Protein AF-A0A6G3MHU7-F1 (afdb_monomer_lite)

Sequence (140 aa):
EELSRIVGSGKDVLSSVYEFKRCLLSFIYLFVSCYFVSISMVIVHNRVPDMAKYPPLPDIVLENLPLIPWAFKASEILMIFSFLIWLSIVIFHQYRFIIIKRYCNIFGTVFLLRSLTLLSTSLSVPGKHHQCVSQVELGL

Secondary structure (DSSP, 8-state):
-HHHHHHHHHHHHHHHHHHHHHHHHHHHHHHHHHHHHHHHHHHHHHHS--TTTSPPP--HHHHSS---TTHHHHHHHHHHHHHHHHHHHHHH-S-HHHHHHHHHHHHHHHHHHHHHHHHHS------TTS-------S--

Foldseek 3Di:
DVVVVVVVVVVVVVVVVVLVVLLVVLVVLLVVLVVLLVVLVVVLVVVDPDCVPDPFDPDPVVVPDPDDLCPVVVVVVVVVVVVVVVVVCCVPDPPNSVVSSVVSNVNSVVSNVVSVCSNVPSDRDNPPPDDDPDPPPDPD

Organism: Henneguya salminicola (NCBI:txid69463)

Structure (mmCIF, N/CA/C/O backbone):
data_AF-A0A6G3MHU7-F1
#
_entry.id   AF-A0A6G3MHU7-F1
#
loop_
_atom_site.group_PDB
_atom_site.id
_atom_site.type_symbol
_atom_site.label_atom_id
_atom_site.label_alt_id
_atom_site.label_comp_id
_atom_site.label_asym_id
_atom_site.label_entity_id
_atom_site.label_seq_id
_atom_site.pdbx_PDB_ins_code
_atom_site.Cartn_x
_atom_site.Cartn_y
_atom_site.Cartn_z
_atom_site.occupancy
_atom_site.B_iso_or_equiv
_atom_site.auth_seq_id
_atom_site.auth_comp_id
_atom_site.auth_asym_id
_atom_site.auth_atom_id
_atom_site.pdbx_PDB_model_num
ATOM 1 N N . GLU A 1 1 ? -15.606 0.566 46.581 1.00 75.88 1 GLU A N 1
ATOM 2 C CA . GLU A 1 1 ? -16.492 1.007 45.483 1.00 75.88 1 GLU A CA 1
ATOM 3 C C . GLU A 1 1 ? -15.885 2.137 44.644 1.00 75.88 1 GLU A C 1
ATOM 5 O O . GLU A 1 1 ? -15.774 1.991 43.432 1.00 75.88 1 GLU A O 1
ATOM 10 N N . GLU A 1 2 ? -15.387 3.209 45.265 1.00 82.38 2 GLU A N 1
ATOM 11 C CA . GLU A 1 2 ? -14.695 4.306 44.558 1.00 82.38 2 GLU A CA 1
ATOM 12 C C . GLU A 1 2 ? -13.400 3.854 43.856 1.00 82.38 2 GLU A C 1
ATOM 14 O O . GLU A 1 2 ? -13.188 4.146 42.682 1.00 82.38 2 GLU A O 1
ATOM 19 N N . LEU A 1 3 ? -12.572 3.036 44.521 1.00 84.81 3 LEU A N 1
ATOM 20 C CA . LEU A 1 3 ? -11.326 2.517 43.934 1.00 84.81 3 LEU A CA 1
ATOM 21 C C . LEU A 1 3 ? -11.580 1.645 42.687 1.00 84.81 3 LEU A C 1
ATOM 23 O O . LEU A 1 3 ? -10.844 1.720 41.708 1.00 84.81 3 LEU A O 1
ATOM 27 N N . SER A 1 4 ? -12.654 0.847 42.693 1.00 82.19 4 SER A N 1
ATOM 28 C CA . SER A 1 4 ? -13.073 0.041 41.539 1.00 82.19 4 SER A CA 1
ATOM 29 C C . SER A 1 4 ? -13.603 0.897 40.385 1.00 82.19 4 SER A C 1
ATOM 31 O O . SER A 1 4 ? -13.376 0.539 39.232 1.00 82.19 4 SER A O 1
ATOM 33 N N . ARG A 1 5 ? -14.240 2.045 40.667 1.00 82.75 5 ARG A N 1
ATOM 34 C CA . ARG A 1 5 ? -14.656 3.016 39.637 1.00 82.75 5 ARG A CA 1
ATOM 35 C C . ARG A 1 5 ? -13.453 3.712 38.994 1.00 82.75 5 ARG A C 1
ATOM 37 O O . ARG A 1 5 ? -13.424 3.849 37.776 1.00 82.75 5 ARG A O 1
ATOM 44 N N . ILE A 1 6 ? -12.436 4.076 39.781 1.00 83.12 6 ILE A N 1
ATOM 45 C CA . ILE A 1 6 ? -11.191 4.683 39.275 1.00 83.12 6 ILE A CA 1
ATOM 46 C C . ILE A 1 6 ? -10.408 3.682 38.408 1.00 83.12 6 ILE A C 1
ATOM 48 O O . ILE A 1 6 ? -9.956 4.030 37.318 1.00 83.12 6 ILE A O 1
ATOM 52 N N . VAL A 1 7 ? -10.294 2.421 38.847 1.00 85.81 7 VAL A N 1
ATOM 53 C CA . VAL A 1 7 ? -9.635 1.358 38.065 1.00 85.81 7 VAL A CA 1
ATOM 54 C C . VAL A 1 7 ? -10.420 1.012 36.793 1.00 85.81 7 VAL A C 1
ATOM 56 O O . VAL A 1 7 ? -9.798 0.756 35.764 1.00 85.81 7 VAL A O 1
ATOM 59 N N . GLY A 1 8 ? -11.758 1.023 36.837 1.00 82.00 8 GLY A N 1
ATOM 60 C CA . GLY A 1 8 ? -12.615 0.858 35.655 1.00 82.00 8 GLY A CA 1
ATOM 61 C C . GLY A 1 8 ? -12.388 1.972 34.632 1.00 82.00 8 GLY A C 1
ATOM 62 O O . GLY A 1 8 ? -11.912 1.703 33.535 1.00 82.00 8 GLY A O 1
ATOM 63 N N . SER A 1 9 ? -12.563 3.228 35.055 1.00 84.06 9 SER A N 1
ATOM 64 C CA . SER A 1 9 ? -12.349 4.417 34.216 1.00 84.06 9 SER A CA 1
ATOM 65 C C . SER A 1 9 ? -10.945 4.455 33.592 1.00 84.06 9 SER A C 1
ATOM 67 O O . SER A 1 9 ? -10.785 4.734 32.403 1.00 84.06 9 SER A O 1
ATOM 69 N N . GLY A 1 10 ? -9.911 4.073 34.352 1.00 83.25 10 GLY A N 1
ATOM 70 C CA . GLY A 1 10 ? -8.543 3.968 33.839 1.00 83.25 10 GLY A CA 1
ATOM 71 C C . GLY A 1 10 ? -8.367 2.900 32.752 1.00 83.25 10 GLY A C 1
ATOM 72 O O . GLY A 1 10 ? -7.658 3.136 31.774 1.00 83.25 10 GLY A O 1
ATOM 73 N N . LYS A 1 11 ? -9.019 1.737 32.881 1.00 81.50 11 LYS A N 1
ATOM 74 C CA . LYS A 1 11 ? -8.966 0.664 31.872 1.00 81.50 11 LYS A CA 1
ATOM 75 C C . LYS A 1 11 ? -9.692 1.052 30.583 1.00 81.50 11 LYS A C 1
ATOM 77 O O . LYS A 1 11 ? -9.182 0.762 29.500 1.00 81.50 11 LYS A O 1
ATOM 82 N N . ASP A 1 12 ? -10.816 1.749 30.694 1.00 81.88 12 ASP A N 1
ATOM 83 C CA . ASP A 1 12 ? -11.636 2.169 29.553 1.00 81.88 12 ASP A CA 1
ATOM 84 C C . ASP A 1 12 ? -10.922 3.254 28.728 1.00 81.88 12 ASP A C 1
ATOM 86 O O . ASP A 1 12 ? -10.820 3.167 27.499 1.00 81.88 12 ASP A O 1
ATOM 90 N N . VAL A 1 13 ? -10.325 4.235 29.416 1.00 82.75 13 VAL A N 1
ATOM 91 C CA . VAL A 1 13 ? -9.502 5.285 28.795 1.00 82.75 13 VAL A CA 1
ATOM 92 C C . VAL A 1 13 ? -8.251 4.686 28.151 1.00 82.75 13 VAL A C 1
ATOM 94 O O . VAL A 1 13 ? -7.927 5.018 27.008 1.00 82.75 13 VAL A O 1
ATOM 97 N N . LEU A 1 14 ? -7.564 3.766 28.837 1.00 83.75 14 LEU A N 1
ATOM 98 C CA . LEU A 1 14 ? -6.373 3.111 28.295 1.00 83.75 14 LEU A CA 1
ATOM 99 C C . LEU A 1 14 ? -6.703 2.271 27.051 1.00 83.75 14 LEU A C 1
ATOM 101 O O . LEU A 1 14 ? -5.949 2.311 26.079 1.00 83.75 14 LEU A O 1
ATOM 105 N N . SER A 1 15 ? -7.837 1.561 27.051 1.00 80.94 15 SER A N 1
ATOM 106 C CA . SER A 1 15 ? -8.321 0.796 25.896 1.00 80.94 15 SER A CA 1
ATOM 107 C C . SER A 1 15 ? -8.607 1.708 24.696 1.00 80.94 15 SER A C 1
ATOM 109 O O . SER A 1 15 ? -8.102 1.455 23.602 1.00 80.94 15 SER A O 1
ATOM 111 N N . SER A 1 16 ? -9.309 2.826 24.906 1.00 79.94 16 SER A N 1
ATOM 112 C CA . SER A 1 16 ? -9.615 3.805 23.852 1.00 79.94 16 SER A CA 1
ATOM 113 C C . SER A 1 16 ? -8.353 4.430 23.231 1.00 79.94 16 SER A C 1
ATOM 115 O O . SER A 1 16 ? -8.179 4.437 22.008 1.00 79.94 16 SER A O 1
ATOM 117 N N . VAL A 1 17 ? -7.404 4.876 24.065 1.00 81.00 17 VAL A N 1
ATOM 118 C CA . VAL A 1 17 ? -6.122 5.448 23.607 1.00 81.00 17 VAL A CA 1
ATOM 119 C C . VAL A 1 17 ? -5.289 4.412 22.848 1.00 81.00 17 VAL A C 1
ATOM 121 O O . VAL A 1 17 ? -4.637 4.732 21.851 1.00 81.00 17 VAL A O 1
ATOM 124 N N . TYR A 1 18 ? -5.300 3.161 23.301 1.00 81.50 18 TYR A N 1
ATOM 125 C CA . TYR A 1 18 ? -4.558 2.082 22.665 1.00 81.50 18 TYR A CA 1
ATOM 126 C C . TYR A 1 18 ? -5.118 1.711 21.284 1.00 81.50 18 TYR A C 1
ATOM 128 O O . TYR A 1 18 ? -4.349 1.488 20.346 1.00 81.50 18 TYR A O 1
ATOM 136 N N . GLU A 1 19 ? -6.440 1.729 21.114 1.00 79.50 19 GLU A N 1
ATOM 137 C CA . GLU A 1 19 ? -7.085 1.504 19.819 1.00 79.50 19 GLU A CA 1
ATOM 138 C C . GLU A 1 19 ? -6.771 2.615 18.802 1.00 79.50 19 GLU A C 1
ATOM 140 O O . GLU A 1 19 ? -6.469 2.317 17.640 1.00 79.50 19 GLU A O 1
ATOM 145 N N . PHE A 1 20 ? -6.735 3.882 19.233 1.00 79.94 20 PHE A N 1
ATOM 146 C CA . PHE A 1 20 ? -6.320 4.996 18.372 1.00 79.94 20 PHE A CA 1
ATOM 147 C C . PHE A 1 20 ? -4.840 4.898 17.976 1.00 79.94 20 PHE A C 1
ATOM 149 O O . PHE A 1 20 ? -4.498 5.037 16.800 1.00 79.94 20 PHE A O 1
ATOM 156 N N . LYS A 1 21 ? -3.954 4.571 18.928 1.00 83.06 21 LYS A N 1
ATOM 157 C CA . LYS A 1 21 ? -2.517 4.371 18.661 1.00 83.06 21 LYS A CA 1
ATOM 158 C C . LYS A 1 21 ? -2.258 3.256 17.646 1.00 83.06 21 LYS A C 1
ATOM 160 O O . LYS A 1 21 ? -1.425 3.424 16.760 1.00 83.06 21 LYS A O 1
ATOM 165 N N . ARG A 1 22 ? -2.987 2.139 17.730 1.00 80.81 22 ARG A N 1
ATOM 166 C CA . ARG A 1 22 ? -2.907 1.034 16.753 1.00 80.81 22 ARG A CA 1
ATOM 167 C C . ARG A 1 22 ? -3.326 1.471 15.346 1.00 80.81 22 ARG A C 1
ATOM 169 O O . ARG A 1 22 ? -2.700 1.069 14.363 1.00 80.81 22 ARG A O 1
ATOM 176 N N . CYS A 1 23 ? -4.361 2.306 15.245 1.00 81.31 23 CYS A N 1
ATOM 177 C CA . CYS A 1 23 ? -4.801 2.876 13.973 1.00 81.31 23 CYS A CA 1
ATOM 178 C C . CYS A 1 23 ? -3.744 3.823 13.388 1.00 81.31 23 CYS A C 1
ATOM 180 O O . CYS A 1 23 ? -3.386 3.695 12.218 1.00 81.31 23 CYS A O 1
ATOM 182 N N . LEU A 1 24 ? -3.198 4.717 14.217 1.00 85.94 24 LEU A N 1
ATOM 183 C CA . LEU A 1 24 ? -2.150 5.657 13.823 1.00 85.94 24 LEU A CA 1
ATOM 184 C C . LEU A 1 24 ? -0.891 4.929 13.334 1.00 85.94 24 LEU A C 1
ATOM 186 O O . LEU A 1 24 ? -0.345 5.278 12.293 1.00 85.94 24 LEU A O 1
ATOM 190 N N . LEU A 1 25 ? -0.465 3.877 14.037 1.00 88.06 25 LEU A N 1
ATOM 191 C CA . LEU A 1 25 ? 0.698 3.078 13.647 1.00 88.06 25 LEU A CA 1
ATOM 192 C C . LEU A 1 25 ? 0.502 2.404 12.281 1.00 88.06 25 LEU A C 1
ATOM 194 O O . LEU A 1 25 ? 1.405 2.423 11.448 1.00 88.06 25 LEU A O 1
ATOM 198 N N . SER A 1 26 ? -0.691 1.859 12.029 1.00 85.62 26 SER A N 1
ATOM 199 C CA . SER A 1 26 ? -1.025 1.243 10.736 1.00 85.62 26 SER A CA 1
ATOM 200 C C . SER A 1 26 ? -1.022 2.278 9.604 1.00 85.62 26 SER A C 1
ATOM 202 O O . SER A 1 26 ? -0.548 2.003 8.507 1.00 85.62 26 SER A O 1
ATOM 204 N N . PHE A 1 27 ? -1.509 3.491 9.875 1.00 84.12 27 PHE A N 1
ATOM 205 C CA . PHE A 1 27 ? -1.483 4.596 8.918 1.00 84.12 27 PHE A CA 1
ATOM 206 C C . PHE A 1 27 ? -0.052 5.048 8.605 1.00 84.12 27 PHE A C 1
ATOM 208 O O . PHE A 1 27 ? 0.306 5.186 7.441 1.00 84.12 27 PHE A O 1
ATOM 215 N N . ILE A 1 28 ? 0.805 5.195 9.620 1.00 89.88 28 ILE A N 1
ATOM 216 C CA . ILE A 1 28 ? 2.228 5.508 9.421 1.00 89.88 28 ILE A CA 1
ATOM 217 C C . ILE A 1 28 ? 2.903 4.425 8.568 1.00 89.88 28 ILE A C 1
ATOM 219 O O . ILE A 1 28 ? 3.637 4.752 7.639 1.00 89.88 28 ILE A O 1
ATOM 223 N N . TYR A 1 29 ? 2.614 3.147 8.827 1.00 88.50 29 TYR A N 1
ATOM 224 C CA . TYR A 1 29 ? 3.133 2.036 8.025 1.00 88.50 29 TYR A CA 1
ATOM 225 C C . TYR A 1 29 ? 2.738 2.144 6.544 1.00 88.50 29 TYR A C 1
ATOM 227 O O . TYR A 1 29 ? 3.585 1.955 5.668 1.00 88.50 29 TYR A O 1
ATOM 235 N N . LEU A 1 30 ? 1.492 2.523 6.249 1.00 87.94 30 LEU A N 1
ATOM 236 C CA . LEU A 1 30 ? 1.042 2.787 4.883 1.00 87.94 30 LEU A CA 1
ATOM 237 C C . LEU A 1 30 ? 1.817 3.942 4.231 1.00 87.94 30 LEU A C 1
ATOM 239 O O . LEU A 1 30 ? 2.287 3.798 3.106 1.00 87.94 30 LEU A O 1
ATOM 243 N N . PHE A 1 31 ? 1.997 5.062 4.935 1.00 89.12 31 PHE A N 1
ATOM 244 C CA . PHE A 1 31 ? 2.745 6.217 4.419 1.00 89.12 31 PHE A CA 1
ATOM 245 C C . PHE A 1 31 ? 4.200 5.877 4.110 1.00 89.12 31 PHE A C 1
ATOM 247 O O . PHE A 1 31 ? 4.701 6.218 3.039 1.00 89.12 31 PHE A O 1
ATOM 254 N N . VAL A 1 32 ? 4.861 5.164 5.021 1.00 90.56 32 VAL A N 1
ATOM 255 C CA . VAL A 1 32 ? 6.230 4.681 4.821 1.00 90.56 32 VAL A CA 1
ATOM 256 C C . VAL A 1 32 ? 6.289 3.747 3.610 1.00 90.56 32 VAL A C 1
ATOM 258 O O . VAL A 1 32 ? 7.165 3.896 2.764 1.00 90.56 32 VAL A O 1
ATOM 261 N N . SER A 1 33 ? 5.322 2.840 3.465 1.00 89.25 33 SER A N 1
ATOM 262 C CA . SER A 1 33 ? 5.244 1.926 2.318 1.00 89.25 33 SER A CA 1
ATOM 263 C C . SER A 1 33 ? 5.071 2.675 0.990 1.00 89.25 33 SER A C 1
ATOM 265 O O . SER A 1 33 ? 5.781 2.391 0.026 1.00 89.25 33 SER A O 1
ATOM 267 N N . CYS A 1 34 ? 4.197 3.685 0.943 1.00 86.88 34 CYS A N 1
ATOM 268 C CA . CYS A 1 34 ? 4.026 4.556 -0.224 1.00 86.88 34 CYS A CA 1
ATOM 269 C C . CYS A 1 34 ? 5.305 5.340 -0.555 1.00 86.88 34 CYS A C 1
ATOM 271 O O . CYS A 1 34 ? 5.673 5.462 -1.724 1.00 86.88 34 CYS A O 1
ATOM 273 N N . TYR A 1 35 ? 6.008 5.835 0.466 1.00 90.75 35 TYR A N 1
ATOM 274 C CA . TYR A 1 35 ? 7.291 6.514 0.300 1.00 90.75 35 TYR A CA 1
ATOM 275 C C . TYR A 1 35 ? 8.346 5.587 -0.324 1.00 90.75 35 TYR A C 1
ATOM 277 O O . TYR A 1 35 ? 8.991 5.962 -1.304 1.00 90.75 35 TYR A O 1
ATOM 285 N N . PHE A 1 36 ? 8.454 4.345 0.159 1.00 87.75 36 PHE A N 1
ATOM 286 C CA . PHE A 1 36 ? 9.339 3.336 -0.430 1.00 87.75 36 PHE A CA 1
ATOM 287 C C . PHE A 1 36 ? 8.986 3.008 -1.884 1.00 87.75 36 PHE A C 1
ATOM 289 O O . PHE A 1 36 ? 9.892 2.861 -2.703 1.00 87.75 36 PHE A O 1
ATOM 296 N N . VAL A 1 37 ? 7.700 2.912 -2.233 1.00 86.44 37 VAL A N 1
ATOM 297 C CA . VAL A 1 37 ? 7.257 2.688 -3.623 1.00 86.44 37 VAL A CA 1
ATOM 298 C C . VAL A 1 37 ? 7.687 3.837 -4.532 1.00 86.44 37 VAL A C 1
ATOM 300 O O . VAL A 1 37 ? 8.228 3.584 -5.608 1.00 86.44 37 VAL A O 1
ATOM 303 N N . SER A 1 38 ? 7.507 5.081 -4.083 1.00 87.19 38 SER A N 1
ATOM 304 C CA . SER A 1 38 ? 7.928 6.270 -4.832 1.00 87.19 38 SER A CA 1
ATOM 305 C C . SER A 1 38 ? 9.438 6.270 -5.086 1.00 87.19 38 SER A C 1
ATOM 307 O O . SER A 1 38 ? 9.876 6.366 -6.232 1.00 87.19 38 SER A O 1
ATOM 309 N N . ILE A 1 39 ? 10.240 6.042 -4.037 1.00 87.56 39 ILE A N 1
ATOM 310 C CA . ILE A 1 39 ? 11.700 5.925 -4.165 1.00 87.56 39 ILE A CA 1
ATOM 311 C C . ILE A 1 39 ? 12.078 4.807 -5.133 1.00 87.56 39 ILE A C 1
ATOM 313 O O . ILE A 1 39 ? 12.926 5.001 -5.997 1.00 87.56 39 ILE A O 1
ATOM 317 N N . SER A 1 40 ? 11.455 3.639 -4.998 1.00 84.06 40 SER A N 1
ATOM 318 C CA . SER A 1 40 ? 11.788 2.465 -5.806 1.00 84.06 40 SER A CA 1
ATOM 319 C C . SER A 1 40 ? 11.546 2.713 -7.288 1.00 84.06 40 SER A C 1
ATOM 321 O O . SER A 1 40 ? 12.395 2.376 -8.106 1.00 84.06 40 SER A O 1
ATOM 323 N N . MET A 1 41 ? 10.438 3.372 -7.632 1.00 81.69 41 MET A N 1
ATOM 324 C CA . MET A 1 41 ? 10.141 3.747 -9.012 1.00 81.69 41 MET A CA 1
ATOM 325 C C . MET A 1 41 ? 11.193 4.713 -9.578 1.00 81.69 41 MET A C 1
ATOM 327 O O . MET A 1 41 ? 11.679 4.512 -10.689 1.00 81.69 41 MET A O 1
ATOM 331 N N . VAL A 1 42 ? 11.593 5.724 -8.799 1.00 83.25 42 VAL A N 1
ATOM 332 C CA . VAL A 1 42 ? 12.633 6.692 -9.194 1.00 83.25 42 VAL A CA 1
ATOM 333 C C . VAL A 1 42 ? 13.996 6.011 -9.348 1.00 83.25 42 VAL A C 1
ATOM 335 O O . VAL A 1 42 ? 14.718 6.278 -10.306 1.00 83.25 42 VAL A O 1
ATOM 338 N N . ILE A 1 43 ? 14.361 5.106 -8.434 1.00 81.81 43 ILE A N 1
ATOM 339 C CA . ILE A 1 43 ? 15.610 4.339 -8.520 1.00 81.81 43 ILE A CA 1
ATOM 340 C C . ILE A 1 43 ? 15.612 3.477 -9.779 1.00 81.81 43 ILE A C 1
ATOM 342 O O . ILE A 1 43 ? 16.574 3.544 -10.536 1.00 81.81 43 ILE A O 1
ATOM 346 N N . VAL A 1 44 ? 14.555 2.701 -10.028 1.00 72.06 44 VAL A N 1
ATOM 347 C CA . VAL A 1 44 ? 14.444 1.860 -11.230 1.00 72.06 44 VAL A CA 1
ATOM 348 C C . VAL A 1 44 ? 14.557 2.713 -12.492 1.00 72.06 44 VAL A C 1
ATOM 350 O O . VAL A 1 44 ? 15.316 2.361 -13.388 1.00 72.06 44 VAL A O 1
ATOM 353 N N . HIS A 1 45 ? 13.900 3.875 -12.530 1.00 69.81 45 HIS A N 1
ATOM 354 C CA . HIS A 1 45 ? 13.989 4.798 -13.660 1.00 69.81 45 HIS A CA 1
ATOM 355 C C . HIS A 1 45 ? 15.420 5.307 -13.902 1.00 69.81 45 HIS A C 1
ATOM 357 O O . HIS A 1 45 ? 15.870 5.358 -15.039 1.00 69.81 45 HIS A O 1
ATOM 363 N N . ASN A 1 46 ? 16.169 5.630 -12.844 1.00 72.75 46 ASN A N 1
ATOM 364 C CA . ASN A 1 46 ? 17.566 6.069 -12.961 1.00 72.75 46 ASN A CA 1
ATOM 365 C C . ASN A 1 46 ? 18.547 4.924 -13.277 1.00 72.75 46 ASN A C 1
ATOM 367 O O . ASN A 1 46 ? 19.655 5.169 -13.749 1.00 72.75 46 ASN A O 1
ATOM 371 N N . ARG A 1 47 ? 18.175 3.672 -12.976 1.00 63.31 47 ARG A N 1
ATOM 372 C CA . ARG A 1 47 ? 18.988 2.470 -13.226 1.00 63.31 47 ARG A CA 1
ATOM 373 C C . ARG A 1 47 ? 18.795 1.886 -14.621 1.00 63.31 47 ARG A C 1
ATOM 375 O O . ARG A 1 47 ? 19.595 1.035 -14.991 1.00 63.31 47 ARG A O 1
ATOM 382 N N . VAL A 1 48 ? 17.783 2.317 -15.373 1.00 60.47 48 VAL A N 1
ATOM 383 C CA . VAL A 1 48 ? 17.621 1.986 -16.794 1.00 60.47 48 VAL A CA 1
ATOM 384 C C . VAL A 1 48 ? 18.448 2.996 -17.602 1.00 60.47 48 VAL A C 1
ATOM 386 O O . VAL A 1 48 ? 17.994 4.122 -17.793 1.00 60.47 48 VAL A O 1
ATOM 389 N N . PRO A 1 49 ? 19.679 2.661 -18.045 1.00 57.97 49 PRO A N 1
ATOM 390 C CA . PRO A 1 49 ? 20.411 3.523 -18.961 1.00 57.97 49 PRO A CA 1
ATOM 391 C C . PRO A 1 49 ? 19.688 3.585 -20.311 1.00 57.97 49 PRO A C 1
ATOM 393 O O . PRO A 1 49 ? 19.013 2.633 -20.708 1.00 57.97 49 PRO A O 1
ATOM 396 N N . ASP A 1 50 ? 19.865 4.704 -21.017 1.00 56.00 50 ASP A N 1
ATOM 397 C CA . ASP A 1 50 ? 19.318 4.947 -22.352 1.00 56.00 50 ASP A CA 1
ATOM 398 C C . ASP A 1 50 ? 19.393 3.709 -23.251 1.00 56.00 50 ASP A C 1
ATOM 400 O O . ASP A 1 50 ? 20.471 3.185 -23.554 1.00 56.00 50 ASP A O 1
ATOM 404 N N . MET A 1 51 ? 18.230 3.296 -23.760 1.00 55.47 51 MET A N 1
ATOM 405 C CA . MET A 1 51 ? 18.082 2.160 -24.682 1.00 55.47 51 MET A CA 1
ATOM 406 C C . MET A 1 51 ? 18.824 2.341 -26.007 1.00 55.47 51 MET A C 1
ATOM 408 O O . MET A 1 51 ? 18.918 1.413 -26.807 1.00 55.47 51 MET A O 1
ATOM 412 N N . ALA A 1 52 ? 19.323 3.551 -26.255 1.00 55.06 52 ALA A N 1
ATOM 413 C CA . ALA A 1 52 ? 20.149 3.885 -27.398 1.00 55.06 52 ALA A CA 1
ATOM 414 C C . ALA A 1 52 ? 21.607 3.414 -27.246 1.00 55.06 52 ALA A C 1
ATOM 416 O O . ALA A 1 52 ? 22.283 3.244 -28.256 1.00 55.06 52 ALA A O 1
ATOM 417 N N . LYS A 1 53 ? 22.108 3.207 -26.016 1.00 52.34 53 LYS A N 1
ATOM 418 C CA . LYS A 1 53 ? 23.538 2.956 -25.757 1.00 52.34 53 LYS A CA 1
ATOM 419 C C . LYS A 1 53 ? 23.881 1.501 -25.430 1.00 52.34 53 LYS A C 1
ATOM 421 O O . LYS A 1 53 ? 25.014 1.094 -25.671 1.00 52.34 53 LYS A O 1
ATOM 426 N N . TYR A 1 54 ? 22.924 0.717 -24.934 1.00 48.50 54 TYR A N 1
ATOM 427 C CA . TYR A 1 54 ? 23.128 -0.696 -24.605 1.00 48.50 54 TYR A CA 1
ATOM 428 C C . TYR A 1 54 ? 22.099 -1.563 -25.344 1.00 48.50 54 TYR A C 1
ATOM 430 O O . TYR A 1 54 ? 20.920 -1.527 -24.984 1.00 48.50 54 TYR A O 1
ATOM 438 N N . PRO A 1 55 ? 22.492 -2.318 -26.392 1.00 53.28 55 PRO A N 1
ATOM 439 C CA . PRO A 1 55 ? 21.608 -3.324 -26.971 1.00 53.28 55 PRO A CA 1
ATOM 440 C C . PRO A 1 55 ? 21.244 -4.367 -25.894 1.00 53.28 55 PRO A C 1
ATOM 442 O O . PRO A 1 55 ? 22.083 -4.660 -25.037 1.00 53.28 55 PRO A O 1
ATOM 445 N N . PRO A 1 56 ? 20.005 -4.897 -25.887 1.00 55.69 56 PRO A N 1
ATOM 446 C CA . PRO A 1 56 ? 19.567 -5.857 -24.877 1.00 55.69 56 PRO A CA 1
ATOM 447 C C . PRO A 1 56 ? 20.470 -7.096 -24.876 1.00 55.69 56 PRO A C 1
ATOM 449 O O . PRO A 1 56 ? 20.875 -7.581 -25.934 1.00 55.69 56 PRO A O 1
ATOM 452 N N . LEU A 1 57 ? 20.806 -7.571 -23.674 1.00 49.06 57 LEU A N 1
ATOM 453 C CA . LEU A 1 57 ? 21.655 -8.741 -23.466 1.00 49.06 57 LEU A CA 1
ATOM 454 C C . LEU A 1 57 ? 20.927 -10.008 -23.966 1.00 49.06 57 LEU A C 1
ATOM 456 O O . LEU A 1 57 ? 19.716 -10.122 -23.756 1.00 49.06 57 LEU A O 1
ATOM 460 N N . PRO A 1 58 ? 21.632 -10.938 -24.639 1.00 53.91 58 PRO A N 1
ATOM 461 C CA . PRO A 1 58 ? 21.042 -12.143 -25.212 1.00 53.91 58 PRO A CA 1
ATOM 462 C C . PRO A 1 58 ? 20.739 -13.158 -24.101 1.00 53.91 58 PRO A C 1
ATOM 464 O O . PRO A 1 58 ? 21.524 -14.063 -23.820 1.00 53.91 58 PRO A O 1
ATOM 467 N N . ASP A 1 59 ? 19.598 -12.975 -23.441 1.00 60.62 59 ASP A N 1
ATOM 468 C CA . ASP A 1 59 ? 19.079 -13.888 -22.429 1.00 60.62 59 ASP A CA 1
ATOM 469 C C . ASP A 1 59 ? 18.162 -14.933 -23.087 1.00 60.62 59 ASP A C 1
ATOM 471 O O . ASP A 1 59 ? 17.042 -14.637 -23.503 1.00 60.62 59 ASP A O 1
ATOM 475 N N . ILE A 1 60 ? 18.614 -16.191 -23.107 1.00 56.91 60 ILE A N 1
ATOM 476 C CA . ILE A 1 60 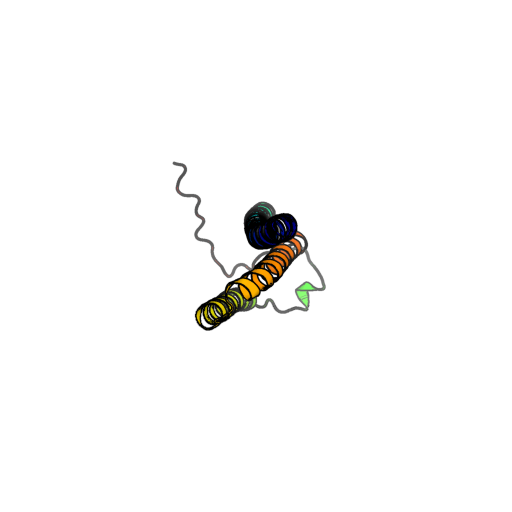? 17.958 -17.389 -23.689 1.00 56.91 60 ILE A CA 1
ATOM 477 C C . ILE A 1 60 ? 16.520 -17.613 -23.162 1.00 56.91 60 ILE A C 1
ATOM 479 O O . ILE A 1 60 ? 15.694 -18.272 -23.794 1.00 56.91 60 ILE A O 1
ATOM 483 N N . VAL A 1 61 ? 16.196 -17.050 -21.994 1.00 54.53 61 VAL A N 1
ATOM 484 C CA . VAL A 1 61 ? 14.860 -17.112 -21.376 1.00 54.53 61 VAL A CA 1
ATOM 485 C C . VAL A 1 61 ? 13.904 -16.069 -21.977 1.00 54.53 61 VAL A C 1
ATOM 487 O O . VAL A 1 61 ? 12.708 -16.332 -22.080 1.00 54.53 61 VAL A O 1
ATOM 490 N N . LEU A 1 62 ? 14.409 -14.910 -22.416 1.00 50.00 62 LEU A N 1
ATOM 491 C CA . LEU A 1 62 ? 13.618 -13.825 -23.013 1.00 50.00 62 LEU A CA 1
ATOM 492 C C . LEU A 1 62 ? 13.380 -14.023 -24.521 1.00 50.00 62 LEU A C 1
ATOM 494 O O . LEU A 1 62 ? 12.456 -13.435 -25.071 1.00 50.00 62 LEU A O 1
ATOM 498 N N . GLU A 1 63 ? 14.175 -14.871 -25.179 1.00 52.03 63 GLU A N 1
ATOM 499 C CA . GLU A 1 63 ? 13.982 -15.240 -26.591 1.00 52.03 63 GLU A CA 1
ATOM 500 C C . GLU A 1 63 ? 12.807 -16.217 -26.798 1.00 52.03 63 GLU A C 1
ATOM 502 O O . GLU A 1 63 ? 12.157 -16.188 -27.840 1.00 52.03 63 GLU A O 1
ATOM 507 N N . ASN A 1 64 ? 12.482 -17.039 -25.790 1.00 55.94 64 ASN A N 1
ATOM 508 C CA . ASN A 1 64 ? 11.367 -17.999 -25.833 1.00 55.94 64 ASN A CA 1
ATOM 509 C C . ASN A 1 64 ? 10.034 -17.445 -25.299 1.00 55.94 64 ASN A C 1
ATOM 511 O O . ASN A 1 64 ? 9.001 -18.108 -25.413 1.00 55.94 64 ASN A O 1
ATOM 515 N N . LEU A 1 65 ? 10.034 -16.251 -24.704 1.00 61.84 65 LEU A N 1
ATOM 516 C CA . LEU A 1 65 ? 8.837 -15.610 -24.166 1.00 61.84 65 LEU A CA 1
ATOM 517 C C . LEU A 1 65 ? 8.410 -14.468 -25.098 1.00 61.84 65 LEU A C 1
ATOM 519 O O . LEU A 1 65 ? 9.119 -13.466 -25.187 1.00 61.84 65 LEU A O 1
ATOM 523 N N . PRO A 1 66 ? 7.254 -14.566 -25.784 1.00 61.44 66 PRO A N 1
ATOM 524 C CA . PRO A 1 66 ? 6.761 -13.452 -26.579 1.00 61.44 66 PRO A CA 1
ATOM 525 C C . PRO A 1 66 ? 6.531 -12.250 -25.660 1.00 61.44 66 PRO A C 1
ATOM 527 O O . PRO A 1 66 ? 5.845 -12.361 -24.642 1.00 61.44 66 PRO A O 1
ATOM 530 N N . LEU A 1 67 ? 7.109 -11.099 -26.016 1.00 60.78 67 LEU A N 1
ATOM 531 C CA . LEU A 1 67 ? 6.904 -9.854 -25.282 1.00 60.78 67 LEU A CA 1
ATOM 532 C C . LEU A 1 67 ? 5.398 -9.579 -25.204 1.00 60.78 67 LEU A C 1
ATOM 534 O O . LEU A 1 67 ? 4.730 -9.491 -26.232 1.00 60.78 67 LEU A O 1
ATOM 538 N N . ILE A 1 68 ? 4.865 -9.453 -23.990 1.00 67.75 68 ILE A N 1
ATOM 539 C CA . ILE A 1 68 ? 3.438 -9.240 -23.760 1.00 67.75 68 ILE A CA 1
ATOM 540 C C . ILE A 1 68 ? 3.167 -7.732 -23.608 1.00 67.75 68 ILE A C 1
ATOM 542 O O . ILE A 1 68 ? 3.315 -7.197 -22.507 1.00 67.75 68 ILE A O 1
ATOM 546 N N . PRO A 1 69 ? 2.737 -7.015 -24.667 1.00 67.12 69 PRO A N 1
ATOM 547 C CA . PRO A 1 69 ? 2.535 -5.563 -24.610 1.00 67.12 69 PRO A CA 1
ATOM 548 C C . PRO A 1 69 ? 1.340 -5.159 -23.735 1.00 67.12 69 PRO A C 1
ATOM 550 O O . PRO A 1 69 ? 1.256 -4.022 -23.276 1.00 67.12 69 PRO A O 1
ATOM 553 N N . TRP A 1 70 ? 0.410 -6.081 -23.466 1.00 70.94 70 TRP A N 1
ATOM 554 C CA . TRP A 1 70 ? -0.764 -5.808 -22.636 1.00 70.94 70 TRP A CA 1
ATOM 555 C C . TRP A 1 70 ? -0.489 -5.914 -21.132 1.00 70.94 70 TRP A C 1
ATOM 557 O O . TRP A 1 70 ? -1.308 -5.450 -20.340 1.00 70.94 70 TRP A O 1
ATOM 567 N N . ALA A 1 71 ? 0.646 -6.482 -20.713 1.00 71.88 71 ALA A N 1
ATOM 568 C CA . ALA A 1 71 ? 0.915 -6.776 -19.304 1.00 71.88 71 ALA A CA 1
ATOM 569 C C . ALA A 1 71 ? 0.931 -5.508 -18.434 1.00 71.88 71 ALA A C 1
ATOM 571 O O . ALA A 1 71 ? 0.370 -5.488 -17.336 1.00 71.88 71 ALA A O 1
ATOM 572 N N . PHE A 1 72 ? 1.497 -4.417 -18.955 1.00 69.81 72 PHE A N 1
ATOM 573 C CA . PHE A 1 72 ? 1.510 -3.130 -18.263 1.00 69.81 72 PHE A CA 1
ATOM 574 C C . PHE A 1 72 ? 0.095 -2.560 -18.092 1.00 69.81 72 PHE A C 1
ATOM 576 O O . PHE A 1 72 ? -0.299 -2.175 -16.990 1.00 69.81 72 PHE A O 1
ATOM 583 N N . LYS A 1 73 ? -0.706 -2.586 -19.164 1.00 75.25 73 LYS A N 1
ATOM 584 C CA . LYS A 1 73 ? -2.095 -2.112 -19.135 1.00 75.25 73 LYS A CA 1
ATOM 585 C C .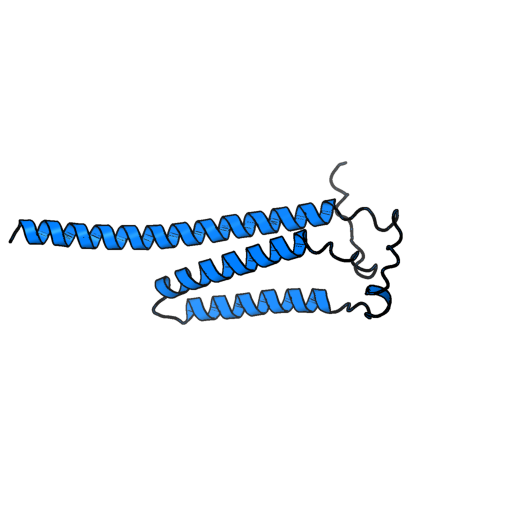 LYS A 1 73 ? -2.980 -2.958 -18.225 1.00 75.25 73 LYS A C 1
ATOM 587 O O . LYS A 1 73 ? -3.785 -2.406 -17.483 1.00 75.25 73 LYS A O 1
ATOM 592 N N . ALA A 1 74 ? -2.788 -4.273 -18.204 1.00 81.31 74 ALA A N 1
ATOM 593 C CA . ALA A 1 74 ? -3.485 -5.142 -17.264 1.00 81.31 74 ALA A CA 1
ATOM 594 C C . ALA A 1 74 ? -3.107 -4.837 -15.807 1.00 81.31 74 ALA A C 1
ATOM 596 O O . ALA A 1 74 ? -3.992 -4.785 -14.957 1.00 81.31 74 ALA A O 1
ATOM 597 N N . SER A 1 75 ? -1.829 -4.573 -15.505 1.00 79.94 75 SER A N 1
ATOM 598 C CA . SER A 1 75 ? -1.409 -4.189 -14.149 1.00 79.94 75 SER A CA 1
ATOM 599 C C . SER A 1 75 ? -2.031 -2.862 -13.695 1.00 79.94 75 SER A C 1
ATOM 601 O O . SER A 1 75 ? -2.475 -2.755 -12.550 1.00 79.94 75 SER A O 1
ATOM 603 N N . GLU A 1 76 ? -2.109 -1.872 -14.588 1.00 80.81 76 GLU A N 1
ATOM 604 C CA . GLU A 1 76 ? -2.763 -0.585 -14.330 1.00 80.81 76 GLU A CA 1
ATOM 605 C C . GLU A 1 76 ? -4.260 -0.771 -14.014 1.00 80.81 76 GLU A C 1
ATOM 607 O O . GLU A 1 76 ? -4.750 -0.280 -12.995 1.00 80.81 76 GLU A O 1
ATOM 612 N N . ILE A 1 77 ? -4.966 -1.574 -14.816 1.00 87.94 77 ILE A N 1
ATOM 613 C CA . ILE A 1 77 ? -6.394 -1.874 -14.620 1.00 87.94 77 ILE A CA 1
ATOM 614 C C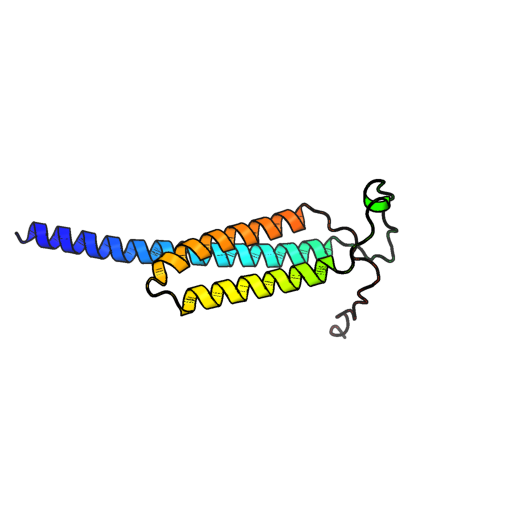 . ILE A 1 77 ? -6.634 -2.639 -13.313 1.00 87.94 77 ILE A C 1
ATOM 616 O O . ILE A 1 77 ? -7.541 -2.290 -12.558 1.00 87.94 77 ILE A O 1
ATOM 620 N N . LEU A 1 78 ? -5.818 -3.651 -13.003 1.00 87.81 78 LEU A N 1
ATOM 621 C CA . LEU A 1 78 ? -5.941 -4.428 -11.765 1.00 87.81 78 LEU A CA 1
ATOM 622 C C . LEU A 1 78 ? -5.737 -3.560 -10.518 1.00 87.81 78 LEU A C 1
ATOM 624 O O . LEU A 1 78 ? -6.430 -3.752 -9.514 1.00 87.81 78 LEU A O 1
ATOM 628 N N . MET A 1 79 ? -4.823 -2.587 -10.580 1.00 84.94 79 MET A N 1
ATOM 629 C CA . MET A 1 79 ? -4.598 -1.633 -9.495 1.00 84.94 79 MET A CA 1
ATOM 630 C C . MET A 1 79 ? -5.826 -0.739 -9.269 1.00 84.94 79 MET A C 1
ATOM 632 O O . MET A 1 79 ? -6.265 -0.591 -8.128 1.00 84.94 79 MET A O 1
ATOM 636 N N . ILE A 1 80 ? -6.421 -0.206 -10.342 1.00 89.44 80 ILE A N 1
ATOM 637 C CA . ILE A 1 80 ? -7.634 0.627 -10.272 1.00 89.44 80 ILE A CA 1
ATOM 638 C C . ILE A 1 80 ? -8.824 -0.191 -9.758 1.00 89.44 80 ILE A C 1
ATOM 640 O O . ILE A 1 80 ? -9.521 0.236 -8.840 1.00 89.44 80 ILE A O 1
ATOM 644 N N . PHE A 1 81 ? -9.035 -1.393 -10.294 1.00 92.56 81 PHE A N 1
ATOM 645 C CA . PHE A 1 81 ? -10.122 -2.280 -9.883 1.00 92.56 81 PHE A CA 1
ATOM 646 C C . PHE A 1 81 ? -10.032 -2.654 -8.397 1.00 92.56 81 PHE A C 1
ATOM 648 O O . PHE A 1 81 ? -11.018 -2.557 -7.666 1.00 92.56 81 PHE A O 1
ATOM 655 N N . SER A 1 82 ? -8.831 -2.997 -7.923 1.00 87.38 82 SER A N 1
ATOM 656 C CA . SER A 1 82 ? -8.595 -3.308 -6.507 1.00 87.38 82 SER A CA 1
ATOM 657 C C . SER A 1 82 ? -8.870 -2.103 -5.601 1.00 87.38 82 SER A C 1
ATOM 659 O O . SER A 1 82 ? -9.447 -2.261 -4.524 1.00 87.38 82 SER A O 1
ATOM 661 N N . PHE A 1 83 ? -8.515 -0.891 -6.042 1.00 85.38 83 PHE A N 1
ATOM 662 C CA . PHE A 1 83 ? -8.804 0.342 -5.308 1.00 85.38 83 PHE A CA 1
ATOM 663 C C . PHE A 1 83 ? -10.312 0.633 -5.225 1.00 85.38 83 PHE A C 1
ATOM 665 O O . PHE A 1 83 ? -10.813 0.985 -4.158 1.00 85.38 83 PHE A O 1
ATOM 672 N N . LEU A 1 84 ? -11.055 0.422 -6.317 1.00 91.06 84 LEU A N 1
ATOM 673 C CA . LEU A 1 84 ? -12.510 0.609 -6.358 1.00 91.06 84 LEU A CA 1
ATOM 674 C C . LEU A 1 84 ? -13.257 -0.383 -5.460 1.00 91.06 84 LEU A C 1
ATOM 676 O O . LEU A 1 84 ? -14.172 0.015 -4.732 1.00 91.06 84 LEU A O 1
ATOM 680 N N . ILE A 1 85 ? -12.856 -1.659 -5.465 1.00 90.00 85 ILE A N 1
ATOM 681 C CA . ILE A 1 85 ? -13.422 -2.665 -4.556 1.00 90.00 85 ILE A CA 1
ATOM 682 C C . ILE A 1 85 ? -13.175 -2.256 -3.104 1.00 90.00 85 ILE A C 1
ATOM 684 O O . ILE A 1 85 ? -14.099 -2.267 -2.291 1.00 90.00 85 ILE A O 1
ATOM 688 N N . TRP A 1 86 ? -11.947 -1.848 -2.780 1.00 85.50 86 TRP A N 1
ATOM 689 C CA . TRP A 1 86 ? -11.601 -1.408 -1.434 1.00 85.50 86 TRP A CA 1
ATOM 690 C C . TRP A 1 86 ? -12.436 -0.200 -0.982 1.00 85.50 86 TRP A C 1
ATOM 692 O O . TRP A 1 86 ? -13.021 -0.232 0.102 1.00 85.50 86 TRP A O 1
ATOM 702 N N . LEU A 1 87 ? -12.560 0.829 -1.827 1.00 85.44 87 LEU A N 1
ATOM 703 C CA . LEU A 1 87 ? -13.344 2.031 -1.531 1.00 85.44 87 LEU A CA 1
ATOM 704 C C . LEU A 1 87 ? -14.827 1.698 -1.306 1.00 85.44 87 LEU A C 1
ATOM 706 O O . LEU A 1 87 ? -15.442 2.199 -0.364 1.00 85.44 87 LEU A O 1
ATOM 710 N N . SER A 1 88 ? -15.378 0.787 -2.109 1.00 89.38 88 SER A N 1
ATOM 711 C CA . SER A 1 88 ? -16.756 0.310 -1.956 1.00 89.38 88 SER A CA 1
ATOM 712 C C . SER A 1 88 ? -16.962 -0.395 -0.607 1.00 89.38 88 SER A C 1
ATOM 714 O O . SER A 1 88 ? -17.904 -0.081 0.121 1.00 89.38 88 SER A O 1
ATOM 716 N N . ILE A 1 89 ? -16.049 -1.293 -0.213 1.00 87.19 89 ILE A N 1
ATOM 717 C CA . ILE A 1 89 ? -16.111 -2.010 1.074 1.00 87.19 89 ILE A CA 1
ATOM 718 C C . ILE A 1 89 ? -16.070 -1.032 2.257 1.00 87.19 89 ILE A C 1
ATOM 720 O O . ILE A 1 89 ? -16.805 -1.208 3.228 1.00 87.19 89 ILE A O 1
ATOM 724 N N . VAL A 1 90 ? -15.250 0.020 2.184 1.00 83.88 90 VAL A N 1
ATOM 725 C CA . VAL A 1 90 ? -15.148 1.023 3.256 1.00 83.88 90 VAL A CA 1
ATOM 726 C C . VAL A 1 90 ? -16.452 1.816 3.427 1.00 83.88 90 VAL A C 1
ATOM 728 O O . VAL A 1 90 ? -16.851 2.090 4.561 1.00 83.88 90 VAL A O 1
ATOM 731 N N . ILE A 1 91 ? -17.138 2.160 2.331 1.00 83.19 91 ILE A N 1
ATOM 732 C CA . ILE A 1 91 ? -18.385 2.943 2.366 1.00 83.19 91 ILE A CA 1
ATOM 733 C C . ILE A 1 91 ? -19.548 2.121 2.939 1.00 83.19 91 ILE A C 1
ATOM 735 O O . ILE A 1 91 ? -20.261 2.603 3.829 1.00 83.19 91 ILE A O 1
ATOM 739 N N . PHE A 1 92 ? -19.722 0.883 2.463 1.00 83.12 92 PHE A N 1
ATOM 740 C CA . PHE A 1 92 ? -20.885 0.049 2.788 1.00 83.12 92 PHE A CA 1
ATOM 741 C C . PHE A 1 92 ? -20.815 -0.641 4.160 1.00 83.12 92 PHE A C 1
ATOM 743 O O . PHE A 1 92 ? -21.846 -1.072 4.673 1.00 83.12 92 PHE A O 1
ATOM 750 N N . HIS A 1 93 ? -19.643 -0.742 4.797 1.00 80.56 93 HIS A N 1
ATOM 751 C CA . HIS A 1 93 ? -19.520 -1.496 6.046 1.00 80.56 93 HIS A CA 1
ATOM 752 C C . HIS A 1 93 ? -19.783 -0.638 7.297 1.00 80.56 93 HIS A C 1
ATOM 754 O O . HIS A 1 93 ? -19.188 0.424 7.468 1.00 80.56 93 HIS A O 1
ATOM 760 N N . GLN A 1 94 ? -20.629 -1.113 8.223 1.00 70.81 94 GLN A N 1
ATOM 761 C CA . GLN A 1 94 ? -20.923 -0.407 9.485 1.00 70.81 94 GLN A CA 1
ATOM 762 C C . GLN A 1 94 ? -19.741 -0.419 10.479 1.00 70.81 94 GLN A C 1
ATOM 764 O O . GLN A 1 94 ? -19.487 0.574 11.156 1.00 70.81 94 GLN A O 1
ATOM 769 N N . TYR A 1 95 ? -18.942 -1.493 10.519 1.00 71.19 95 TYR A N 1
ATOM 770 C CA . TYR A 1 95 ? -17.757 -1.628 11.394 1.00 71.19 95 TYR A CA 1
ATOM 771 C C . TYR A 1 95 ? -16.457 -1.031 10.807 1.00 71.19 95 TYR A C 1
ATOM 773 O O . TYR A 1 95 ? -15.411 -1.688 10.765 1.00 71.19 95 TYR A O 1
ATOM 781 N N . ARG A 1 96 ? -16.514 0.220 10.335 1.00 70.75 96 ARG A N 1
ATOM 782 C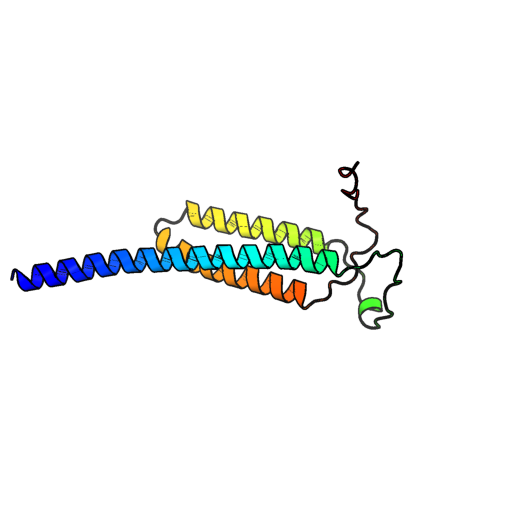 CA . ARG A 1 96 ? -15.464 0.880 9.524 1.00 70.75 96 ARG A CA 1
ATOM 783 C C . ARG A 1 96 ? -14.062 0.814 10.137 1.00 70.75 96 ARG A C 1
ATOM 785 O O . ARG A 1 96 ? -13.102 0.465 9.456 1.00 70.75 96 ARG A O 1
ATOM 792 N N . PHE A 1 97 ? -13.936 1.071 11.438 1.00 68.00 97 PHE A N 1
ATOM 793 C CA . PHE A 1 97 ? -12.634 1.152 12.111 1.00 68.00 97 PHE A CA 1
ATOM 794 C C . PHE A 1 97 ? -11.903 -0.191 12.238 1.00 68.00 97 PHE A C 1
ATOM 796 O O . PHE A 1 97 ? -10.675 -0.234 12.202 1.00 68.00 97 PHE A O 1
ATOM 803 N N . ILE A 1 98 ? -12.629 -1.303 12.375 1.00 77.12 98 ILE A N 1
ATOM 804 C CA . ILE A 1 98 ? -12.018 -2.636 12.523 1.00 77.12 98 ILE A CA 1
ATOM 805 C C . ILE A 1 98 ? -11.450 -3.101 11.178 1.00 77.12 98 ILE A C 1
ATOM 807 O O . ILE A 1 98 ? -10.348 -3.648 11.111 1.00 77.12 98 ILE A O 1
ATOM 811 N N . ILE A 1 99 ? -12.187 -2.822 10.106 1.00 79.56 99 ILE A N 1
ATOM 812 C CA . ILE A 1 99 ? -11.814 -3.137 8.729 1.00 79.56 99 ILE A CA 1
ATOM 813 C C . ILE A 1 99 ? -10.636 -2.282 8.285 1.00 79.56 99 ILE A C 1
ATOM 815 O O . ILE A 1 99 ? -9.614 -2.836 7.889 1.00 79.56 99 ILE A O 1
ATOM 819 N N . ILE A 1 100 ? -10.717 -0.957 8.433 1.00 75.88 100 ILE A N 1
ATOM 820 C CA . ILE A 1 100 ? -9.645 -0.041 8.017 1.00 75.88 100 ILE A CA 1
ATOM 821 C C . ILE A 1 100 ? -8.295 -0.456 8.616 1.00 75.88 100 ILE A C 1
ATOM 823 O O . ILE A 1 100 ? -7.304 -0.498 7.893 1.00 75.88 100 ILE A O 1
ATOM 827 N N . LYS A 1 101 ? -8.255 -0.879 9.887 1.00 76.00 101 LYS A N 1
ATOM 828 C CA . LYS A 1 101 ? -7.029 -1.391 10.525 1.00 76.00 101 LYS A CA 1
ATOM 829 C C . LYS A 1 101 ? -6.439 -2.619 9.813 1.00 76.00 101 LYS A C 1
ATOM 831 O O . LYS A 1 101 ? -5.233 -2.665 9.583 1.00 76.00 101 LYS A O 1
ATOM 836 N N . ARG A 1 102 ? -7.264 -3.605 9.436 1.00 83.00 102 ARG A N 1
ATOM 837 C CA . ARG A 1 102 ? -6.803 -4.816 8.724 1.00 83.00 102 ARG A CA 1
ATOM 838 C C . ARG A 1 102 ? -6.344 -4.508 7.305 1.00 83.00 102 ARG A C 1
ATOM 840 O O . ARG A 1 102 ? -5.284 -4.969 6.892 1.00 83.00 102 ARG A O 1
ATOM 847 N N . TYR A 1 103 ? -7.128 -3.722 6.578 1.00 82.88 103 TYR A N 1
ATOM 848 C CA . TYR A 1 103 ? -6.823 -3.408 5.188 1.00 82.88 103 TYR A CA 1
ATOM 849 C C . TYR A 1 103 ? -5.597 -2.504 5.056 1.00 82.88 103 TYR A C 1
ATOM 851 O O . TYR A 1 103 ? -4.816 -2.709 4.137 1.00 82.88 103 TYR A O 1
ATOM 859 N N . CYS A 1 104 ? -5.375 -1.573 5.988 1.00 82.19 104 CYS A N 1
ATOM 860 C CA . CYS A 1 104 ? -4.191 -0.713 5.979 1.00 82.19 104 CYS A CA 1
ATOM 861 C C . CYS A 1 104 ? -2.891 -1.532 6.096 1.00 82.19 104 CYS A C 1
ATOM 863 O O . CYS A 1 104 ? -1.941 -1.291 5.354 1.00 82.19 104 CYS A O 1
ATOM 865 N N . ASN A 1 105 ? -2.875 -2.566 6.949 1.00 81.56 105 ASN A N 1
ATOM 866 C CA . ASN A 1 105 ? -1.719 -3.456 7.081 1.00 81.56 105 ASN A CA 1
ATOM 867 C C . ASN A 1 105 ? -1.507 -4.329 5.831 1.00 81.56 105 ASN A C 1
ATOM 869 O O . ASN A 1 105 ? -0.403 -4.384 5.302 1.00 81.56 105 ASN A O 1
ATOM 873 N N . ILE A 1 106 ? -2.573 -4.963 5.321 1.00 86.31 106 ILE A N 1
ATOM 874 C CA . ILE A 1 106 ? -2.500 -5.793 4.104 1.00 86.31 106 ILE A CA 1
ATOM 875 C C . ILE A 1 106 ? -2.011 -4.957 2.916 1.00 86.31 106 ILE A C 1
ATOM 877 O O . ILE A 1 106 ? -1.106 -5.371 2.196 1.00 86.31 106 ILE A O 1
ATOM 881 N N . PHE A 1 107 ? -2.577 -3.765 2.731 1.00 85.88 107 PHE A N 1
ATOM 882 C CA . PHE A 1 107 ? -2.197 -2.861 1.654 1.00 85.88 107 PHE A CA 1
ATOM 883 C C . PHE A 1 107 ? -0.749 -2.393 1.816 1.00 85.88 107 PHE A C 1
ATOM 885 O O . PHE A 1 107 ? 0.013 -2.489 0.864 1.00 85.88 107 PHE A O 1
ATOM 892 N N . GLY A 1 108 ? -0.319 -1.989 3.015 1.00 85.00 108 GLY A N 1
ATOM 893 C CA . GLY A 1 108 ? 1.084 -1.639 3.257 1.00 85.00 108 GLY A CA 1
ATOM 894 C C . GLY A 1 108 ? 2.048 -2.773 2.877 1.00 85.00 108 GLY A C 1
ATOM 895 O O . GLY A 1 108 ? 3.005 -2.542 2.141 1.00 85.00 108 GLY A O 1
ATOM 896 N N . THR A 1 109 ? 1.750 -4.021 3.256 1.00 87.25 109 THR A N 1
ATOM 897 C CA . THR A 1 109 ? 2.591 -5.175 2.893 1.00 87.25 109 THR A CA 1
ATOM 898 C C . THR A 1 109 ? 2.581 -5.466 1.390 1.00 87.25 109 THR A C 1
ATOM 900 O O . THR A 1 109 ? 3.636 -5.738 0.824 1.00 87.25 109 THR A O 1
ATOM 903 N N . VAL A 1 110 ? 1.432 -5.371 0.713 1.00 87.81 110 VAL A N 1
ATOM 904 C CA . VAL A 1 110 ? 1.345 -5.550 -0.750 1.00 87.81 110 VAL A CA 1
ATOM 905 C C . VAL A 1 110 ? 2.129 -4.461 -1.491 1.00 87.81 110 VAL A C 1
ATOM 907 O O . VAL A 1 110 ? 2.824 -4.753 -2.464 1.00 87.81 110 VAL A O 1
ATOM 910 N N . PHE A 1 111 ? 2.068 -3.214 -1.019 1.00 84.12 111 PHE A N 1
ATOM 911 C CA . PHE A 1 111 ? 2.811 -2.096 -1.605 1.00 84.12 111 PHE A CA 1
ATOM 912 C C . PHE A 1 111 ? 4.320 -2.245 -1.402 1.00 84.12 111 PHE A C 1
ATOM 914 O O . PHE A 1 111 ? 5.075 -2.028 -2.349 1.00 84.12 111 PHE A O 1
ATOM 921 N N . LEU A 1 112 ? 4.759 -2.695 -0.222 1.00 83.75 112 LEU A N 1
ATOM 922 C CA . LEU A 1 112 ? 6.165 -3.032 0.020 1.00 83.75 112 LEU A CA 1
ATOM 923 C C . LEU A 1 112 ? 6.635 -4.225 -0.812 1.00 83.75 112 LEU A C 1
ATOM 925 O O . LEU A 1 112 ? 7.731 -4.199 -1.360 1.00 83.75 112 LEU A O 1
ATOM 929 N N . LEU A 1 113 ? 5.819 -5.270 -0.949 1.00 85.62 113 LEU A N 1
ATOM 930 C CA . LEU A 1 113 ? 6.163 -6.401 -1.806 1.00 85.62 113 LEU A CA 1
ATOM 931 C C . LEU A 1 113 ? 6.348 -5.940 -3.255 1.00 85.62 113 LEU A C 1
ATOM 933 O O . LEU A 1 113 ? 7.299 -6.367 -3.904 1.00 85.62 113 LEU A O 1
ATOM 937 N N . ARG A 1 114 ? 5.488 -5.037 -3.748 1.00 80.75 114 ARG A N 1
ATOM 938 C CA . ARG A 1 114 ? 5.595 -4.450 -5.090 1.00 80.75 114 ARG A CA 1
ATOM 939 C C . ARG A 1 114 ? 6.871 -3.631 -5.249 1.00 80.75 114 ARG A C 1
ATOM 941 O O . ARG A 1 114 ? 7.553 -3.787 -6.252 1.00 80.75 114 ARG A O 1
ATOM 948 N N . SER A 1 115 ? 7.218 -2.777 -4.288 1.00 77.44 115 SER A N 1
ATOM 949 C CA . SER A 1 115 ? 8.464 -2.009 -4.372 1.00 77.44 115 SER A CA 1
ATOM 950 C C . SER A 1 115 ? 9.692 -2.919 -4.357 1.00 77.44 115 SER A C 1
ATOM 952 O O . SER A 1 115 ? 10.568 -2.760 -5.199 1.00 77.44 115 SER A O 1
ATOM 954 N N . LEU A 1 116 ? 9.726 -3.925 -3.480 1.00 78.75 116 LEU A N 1
ATOM 955 C CA . LEU A 1 116 ? 10.824 -4.890 -3.402 1.00 78.75 116 LEU A CA 1
ATOM 956 C C . LEU A 1 116 ? 10.945 -5.752 -4.660 1.00 78.75 116 LEU A C 1
ATOM 958 O O . LEU A 1 116 ? 12.051 -5.962 -5.144 1.00 78.75 116 LEU A O 1
ATOM 962 N N . THR A 1 117 ? 9.832 -6.227 -5.218 1.00 76.06 117 THR A N 1
ATOM 963 C CA . THR A 1 117 ? 9.846 -7.002 -6.468 1.00 76.06 117 THR A CA 1
ATOM 964 C C . THR A 1 117 ? 10.202 -6.143 -7.673 1.00 76.06 117 THR A C 1
ATOM 966 O O . THR A 1 117 ? 10.897 -6.648 -8.542 1.00 76.06 117 THR A O 1
ATOM 969 N N . LEU A 1 118 ? 9.826 -4.861 -7.718 1.00 72.50 118 LEU A N 1
ATOM 970 C CA . LEU A 1 118 ? 10.261 -3.929 -8.768 1.00 72.50 118 LEU A CA 1
ATOM 971 C C . LEU A 1 118 ? 11.734 -3.514 -8.633 1.00 72.50 118 LEU A C 1
ATOM 973 O O . LEU A 1 118 ? 12.383 -3.263 -9.639 1.00 72.50 118 LEU A O 1
ATOM 977 N N . LEU A 1 119 ? 12.266 -3.441 -7.409 1.00 71.88 119 LEU A N 1
ATOM 978 C CA . LEU A 1 119 ? 13.694 -3.212 -7.165 1.00 71.88 119 LEU A CA 1
ATOM 979 C C . LEU A 1 119 ? 14.534 -4.451 -7.487 1.00 71.88 119 LEU A C 1
ATOM 981 O O . LEU A 1 119 ? 15.619 -4.332 -8.047 1.00 71.88 119 LEU A O 1
ATOM 985 N N . SER A 1 120 ? 14.055 -5.629 -7.082 1.00 73.25 120 SER A N 1
ATOM 986 C CA . SER A 1 120 ? 14.774 -6.895 -7.234 1.00 73.25 120 SER A CA 1
ATOM 987 C C . SER A 1 120 ? 14.658 -7.467 -8.641 1.00 73.25 120 SER A C 1
ATOM 989 O O . SER A 1 120 ? 15.588 -8.114 -9.112 1.00 73.25 120 SER A O 1
ATOM 991 N N . THR A 1 121 ? 13.518 -7.274 -9.302 1.00 68.75 121 THR A N 1
ATOM 992 C CA . THR A 1 121 ? 13.347 -7.632 -10.707 1.00 68.75 121 THR A CA 1
ATOM 993 C C . THR A 1 121 ? 13.868 -6.451 -11.498 1.00 68.75 121 THR A C 1
ATOM 995 O O . THR A 1 121 ? 13.160 -5.458 -11.641 1.00 68.75 121 THR A O 1
ATOM 998 N N . SER A 1 122 ? 15.104 -6.543 -11.992 1.00 45.66 122 SER A N 1
ATOM 999 C CA . SER A 1 122 ? 15.596 -5.696 -13.079 1.00 45.66 122 SER A CA 1
ATOM 1000 C C . SER A 1 122 ? 14.571 -5.781 -14.202 1.00 45.66 122 SER A C 1
ATOM 1002 O O . SER A 1 122 ? 14.552 -6.762 -14.945 1.00 45.66 122 SER A O 1
ATOM 1004 N N . LEU A 1 123 ? 13.628 -4.837 -14.243 1.00 52.16 123 LEU A N 1
ATOM 1005 C CA . LEU A 1 123 ? 12.550 -4.876 -15.212 1.00 52.16 123 LEU A CA 1
ATOM 1006 C C . LEU A 1 123 ? 13.225 -4.903 -16.579 1.00 52.16 123 LEU A C 1
ATOM 1008 O O . LEU A 1 123 ? 14.031 -4.024 -16.891 1.00 52.16 123 LEU A O 1
ATOM 1012 N N . SER A 1 124 ? 12.941 -5.948 -17.351 1.00 46.03 124 SER A N 1
ATOM 1013 C CA . SER A 1 124 ? 13.353 -6.050 -18.739 1.00 46.03 124 SER A CA 1
ATOM 1014 C C . SER A 1 124 ? 13.022 -4.720 -19.404 1.00 46.03 124 SER A C 1
ATOM 1016 O O . SER A 1 124 ? 11.891 -4.242 -19.289 1.00 46.03 124 SER A O 1
ATOM 1018 N N . VAL A 1 125 ? 14.043 -4.120 -20.016 1.00 49.28 125 VAL A N 1
ATOM 1019 C CA . VAL A 1 125 ? 14.000 -2.919 -20.855 1.00 49.28 125 VAL A CA 1
ATOM 1020 C C . VAL A 1 125 ? 12.588 -2.740 -21.439 1.00 49.28 125 VAL A C 1
ATOM 1022 O O . VAL A 1 125 ? 12.181 -3.583 -22.245 1.00 49.28 125 VAL A O 1
ATOM 1025 N N . PRO A 1 126 ? 11.798 -1.725 -21.020 1.00 50.19 126 PRO A N 1
ATOM 1026 C CA . PRO A 1 126 ? 10.468 -1.519 -21.580 1.00 50.19 126 PRO A CA 1
ATOM 1027 C C . PRO A 1 126 ? 10.573 -1.414 -23.104 1.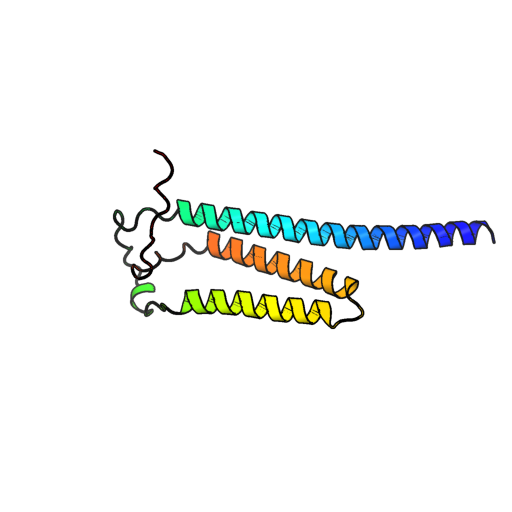00 50.19 126 PRO A C 1
ATOM 1029 O O . PRO A 1 126 ? 11.254 -0.543 -23.636 1.00 50.19 126 PRO A O 1
ATOM 1032 N N . GLY A 1 127 ? 9.956 -2.356 -23.820 1.00 48.16 127 GLY A N 1
ATOM 1033 C CA . GLY A 1 127 ? 10.056 -2.421 -25.275 1.00 48.16 127 GLY A CA 1
ATOM 1034 C C . GLY A 1 127 ? 9.693 -1.084 -25.932 1.00 48.16 127 GLY A C 1
ATOM 1035 O O . GLY A 1 127 ? 8.833 -0.354 -25.437 1.00 48.16 127 GLY A O 1
ATOM 1036 N N . LYS A 1 128 ? 10.327 -0.795 -27.079 1.00 51.50 128 LYS A N 1
ATOM 1037 C CA . LYS A 1 128 ? 10.276 0.457 -27.874 1.00 51.50 128 LYS A CA 1
ATOM 1038 C C . LYS A 1 128 ? 8.874 0.963 -28.298 1.00 51.50 128 LYS A C 1
ATOM 1040 O O . LYS A 1 128 ? 8.780 1.888 -29.097 1.00 51.50 128 LYS A O 1
ATOM 1045 N N . HIS A 1 129 ? 7.787 0.371 -27.809 1.00 47.31 129 HIS A N 1
ATOM 1046 C CA . HIS A 1 129 ? 6.406 0.683 -28.184 1.00 47.31 129 HIS A CA 1
ATOM 1047 C C . HIS A 1 129 ? 5.736 1.787 -27.353 1.00 47.31 129 HIS A C 1
ATOM 1049 O O . HIS A 1 129 ? 4.674 2.263 -27.745 1.00 47.31 129 HIS A O 1
ATOM 1055 N N . HIS A 1 130 ? 6.346 2.242 -26.256 1.00 47.78 130 HIS A N 1
ATOM 1056 C CA . HIS A 1 130 ? 5.916 3.451 -25.552 1.00 47.78 130 HIS A CA 1
ATOM 1057 C C . HIS A 1 130 ? 6.930 4.563 -25.824 1.00 47.78 130 HIS A C 1
ATOM 1059 O O . HIS A 1 130 ? 7.898 4.725 -25.089 1.00 47.78 130 HIS A O 1
ATOM 1065 N N . GLN A 1 131 ? 6.737 5.299 -26.923 1.00 42.03 131 GLN A N 1
ATOM 1066 C CA . GLN A 1 131 ? 7.471 6.539 -27.167 1.00 42.03 131 GLN A CA 1
ATOM 1067 C C . GLN A 1 131 ? 7.224 7.496 -25.995 1.00 42.03 131 GLN A C 1
ATOM 1069 O O . GLN A 1 131 ? 6.120 8.011 -25.820 1.00 42.03 131 GLN A O 1
ATOM 1074 N N . CYS A 1 132 ? 8.252 7.719 -25.181 1.00 51.41 132 CYS A N 1
ATOM 1075 C CA . CYS A 1 132 ? 8.279 8.821 -24.236 1.00 51.41 132 CYS A CA 1
ATOM 1076 C C . CYS A 1 132 ? 8.350 10.132 -25.024 1.00 51.41 132 CYS A C 1
ATOM 1078 O O . CYS A 1 132 ? 9.330 10.383 -25.723 1.00 51.41 132 CYS A O 1
ATOM 1080 N N . VAL A 1 133 ? 7.355 11.001 -24.848 1.00 45.06 133 VAL A N 1
ATOM 1081 C CA . VAL A 1 133 ? 7.621 12.441 -24.864 1.00 45.06 133 VAL A CA 1
ATOM 1082 C C . VAL A 1 133 ? 8.380 12.709 -23.567 1.00 45.06 133 VAL A C 1
ATOM 1084 O O . VAL A 1 133 ? 7.812 12.678 -22.477 1.00 45.06 133 VAL A O 1
ATOM 1087 N N . SER A 1 134 ? 9.698 12.832 -23.673 1.00 44.03 134 SER A N 1
ATOM 1088 C CA . SER A 1 134 ? 10.585 13.168 -22.567 1.00 44.03 134 SER A CA 1
ATOM 1089 C C . SER A 1 134 ? 10.226 14.543 -22.008 1.00 44.03 134 SER A C 1
ATOM 1091 O O . SER A 1 134 ? 10.320 15.540 -22.718 1.00 44.03 134 SER A O 1
ATOM 1093 N N . GLN A 1 135 ? 9.889 14.619 -20.721 1.00 46.72 135 GLN A N 1
ATOM 1094 C CA . GLN A 1 135 ? 9.982 15.866 -19.964 1.00 46.72 135 GLN A CA 1
ATOM 1095 C C . GLN A 1 135 ? 11.457 16.190 -19.683 1.00 46.72 135 GLN A C 1
ATOM 1097 O O . GLN A 1 135 ? 11.946 16.025 -18.570 1.00 46.72 135 GLN A O 1
ATOM 1102 N N . VAL A 1 136 ? 12.160 16.654 -20.716 1.00 45.94 136 VAL A N 1
ATOM 1103 C CA . VAL A 1 136 ? 13.403 17.430 -20.600 1.00 45.94 136 VAL A CA 1
ATOM 1104 C C . VAL A 1 136 ? 13.237 18.673 -21.473 1.00 45.94 136 VAL A C 1
ATOM 1106 O O . VAL A 1 136 ? 13.915 18.857 -22.473 1.00 45.94 136 VAL A O 1
ATOM 1109 N N . GLU A 1 137 ? 12.258 19.504 -21.117 1.00 40.84 137 GLU A N 1
ATOM 1110 C CA . GLU A 1 137 ? 12.074 20.842 -21.688 1.00 40.84 137 GLU A CA 1
ATOM 1111 C C . GLU A 1 137 ? 11.457 21.766 -20.626 1.00 40.84 137 GLU A C 1
ATOM 1113 O O . GLU A 1 137 ? 10.344 22.250 -20.767 1.00 40.84 137 GLU A O 1
ATOM 1118 N N . LEU A 1 138 ? 12.151 21.923 -19.494 1.00 40.97 138 LEU A N 1
ATOM 1119 C CA . LEU A 1 138 ? 11.981 23.034 -18.543 1.00 40.97 138 LEU A CA 1
ATOM 1120 C C . LEU A 1 138 ? 13.249 23.112 -17.679 1.00 40.97 138 LEU A C 1
ATOM 1122 O O . LEU A 1 138 ? 13.302 22.713 -16.518 1.00 40.97 138 LEU A O 1
ATOM 1126 N N . GLY A 1 139 ? 14.312 23.551 -18.341 1.00 39.75 139 GLY A N 1
ATOM 1127 C CA . GLY A 1 139 ? 15.648 23.796 -17.802 1.00 39.75 139 GLY A CA 1
ATOM 1128 C C . GLY A 1 139 ? 16.460 24.684 -18.749 1.00 39.75 139 GLY A C 1
ATOM 1129 O O . GLY A 1 139 ? 17.675 24.529 -18.837 1.00 39.75 139 GLY A O 1
ATOM 1130 N N . LEU A 1 140 ? 15.758 25.553 -19.482 1.00 34.31 140 LEU A N 1
ATOM 1131 C CA . LEU A 1 140 ? 16.255 26.717 -20.208 1.00 34.31 140 LEU A CA 1
ATOM 1132 C C . LEU A 1 140 ? 15.283 27.861 -19.909 1.00 34.31 140 LEU A C 1
ATOM 1134 O O . LEU A 1 140 ? 14.062 27.604 -20.015 1.00 34.31 140 LEU A O 1
#

Radius of gyration: 23.39 Å; chains: 1; bounding box: 44×45×74 Å

pLDDT: mean 73.02, std 15.22, range [34.31, 92.56]

InterPro domains:
  IPR045221 Sphingomyelin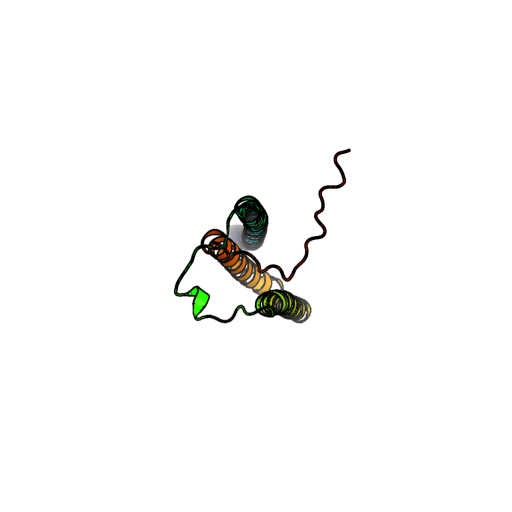 synthase-like [PTHR21290] (18-134)